Protein AF-A0A7Y2GPH5-F1 (afdb_monomer_lite)

Sequence (59 aa):
MAQITDFANEHRMVSDLFDWPKSEGEWEQYRLTDEQVAHFHDQGYVSGIKLLNDRQIEV

Radius of gyration: 16.82 Å; chains: 1; bounding box: 41×29×38 Å

Foldseek 3Di:
DDDDDDCVVPPDDPDPLDDDDPDPVVCVLVDDDPVQVVCCVVVVDGPDRDPHDPSSVVD

Secondary structure (DSSP, 8-state):
-PPPPPGGG--S-SSSSSPPP-SHHHHGGGPPPHHHHHHHHHHS-------S-HHHH--

Structure (mmCIF, N/CA/C/O backbone):
data_AF-A0A7Y2GPH5-F1
#
_entry.id   AF-A0A7Y2GPH5-F1
#
loop_
_atom_site.group_PDB
_atom_site.id
_atom_site.type_symbol
_atom_site.label_atom_id
_atom_site.label_alt_id
_atom_site.label_comp_id
_atom_site.label_asym_id
_atom_site.label_entity_id
_atom_site.label_seq_id
_atom_site.pdbx_PDB_ins_code
_atom_site.Cartn_x
_atom_site.Cartn_y
_atom_site.Cartn_z
_atom_site.occupancy
_atom_site.B_iso_or_equiv
_atom_site.auth_seq_id
_atom_site.auth_comp_id
_atom_site.auth_asym_id
_atom_site.auth_atom_id
_atom_site.pdbx_PDB_model_num
ATOM 1 N N . MET A 1 1 ? 21.005 -21.518 -24.609 1.00 51.06 1 MET A N 1
ATOM 2 C CA . MET A 1 1 ? 19.851 -20.612 -24.435 1.00 51.06 1 MET A CA 1
ATOM 3 C C . MET A 1 1 ? 19.605 -20.511 -22.944 1.00 51.06 1 MET A C 1
ATOM 5 O O . MET A 1 1 ? 19.599 -21.556 -22.306 1.00 51.06 1 MET A O 1
ATOM 9 N N . ALA A 1 2 ? 19.517 -19.307 -22.377 1.00 61.38 2 ALA A N 1
ATOM 10 C CA . ALA A 1 2 ? 19.198 -19.169 -20.958 1.00 61.38 2 ALA A CA 1
ATOM 11 C C . ALA A 1 2 ? 17.776 -19.698 -20.727 1.00 61.38 2 ALA A C 1
ATOM 13 O O . ALA A 1 2 ? 16.861 -19.350 -21.471 1.00 61.38 2 ALA A O 1
ATOM 14 N N . GLN A 1 3 ? 17.619 -20.592 -19.755 1.00 74.44 3 GLN A N 1
ATOM 15 C CA . GLN A 1 3 ? 16.313 -21.093 -19.351 1.00 74.44 3 GLN A CA 1
ATOM 16 C C . GLN A 1 3 ? 15.542 -19.926 -18.731 1.00 74.44 3 GLN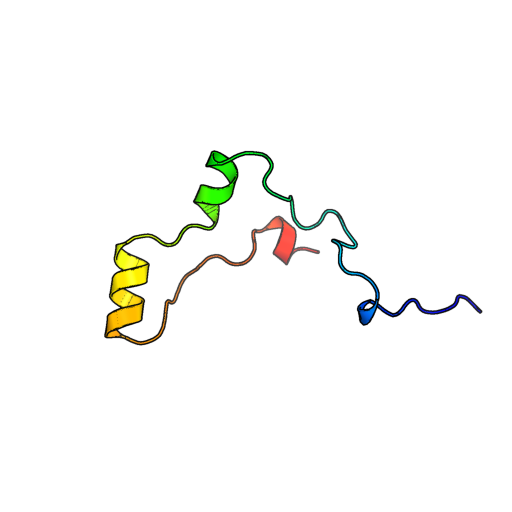 A C 1
ATOM 18 O O . GLN A 1 3 ? 16.015 -19.317 -17.775 1.00 74.44 3 GLN A O 1
ATOM 23 N N . ILE A 1 4 ? 14.398 -19.574 -19.318 1.00 82.94 4 ILE A N 1
ATOM 24 C CA . ILE A 1 4 ? 13.511 -18.553 -18.759 1.00 82.94 4 ILE A CA 1
ATOM 25 C C . ILE A 1 4 ? 12.913 -19.144 -17.481 1.00 82.94 4 ILE A C 1
ATOM 27 O O . ILE A 1 4 ? 12.259 -20.186 -17.531 1.00 82.94 4 ILE A O 1
ATOM 31 N N . THR A 1 5 ? 13.185 -18.511 -16.343 1.00 83.00 5 THR A N 1
ATOM 32 C CA . THR A 1 5 ? 12.640 -18.922 -15.046 1.00 83.00 5 THR A CA 1
ATOM 33 C C . THR A 1 5 ? 11.179 -18.497 -14.948 1.00 83.00 5 THR A C 1
ATOM 35 O O . THR A 1 5 ? 10.860 -17.328 -15.145 1.00 83.00 5 THR A O 1
ATOM 38 N N . ASP A 1 6 ? 10.296 -19.441 -14.628 1.00 89.75 6 ASP A N 1
ATOM 39 C CA . ASP A 1 6 ? 8.887 -19.163 -14.355 1.00 89.75 6 ASP A CA 1
ATOM 40 C C . ASP A 1 6 ? 8.711 -18.657 -12.914 1.00 89.75 6 ASP A C 1
ATOM 42 O O . ASP A 1 6 ? 8.967 -19.392 -11.953 1.00 89.75 6 ASP A O 1
ATOM 46 N N . PHE A 1 7 ? 8.253 -17.410 -12.770 1.00 88.94 7 PHE A N 1
ATOM 47 C CA . PHE A 1 7 ? 7.987 -16.783 -11.474 1.00 88.94 7 PHE A CA 1
ATOM 48 C C . PHE A 1 7 ? 6.808 -17.396 -10.715 1.00 88.94 7 PHE A C 1
ATOM 50 O O . PHE A 1 7 ? 6.715 -17.176 -9.512 1.00 88.94 7 PHE A O 1
ATOM 57 N N . ALA A 1 8 ? 5.974 -18.237 -11.337 1.00 90.62 8 ALA A N 1
ATOM 58 C CA . ALA A 1 8 ? 4.994 -19.036 -10.603 1.00 90.62 8 ALA A CA 1
ATOM 59 C C . ALA A 1 8 ? 5.649 -19.974 -9.568 1.00 90.62 8 ALA A C 1
ATOM 61 O O . ALA A 1 8 ? 5.007 -20.353 -8.592 1.00 90.62 8 ALA A O 1
ATOM 62 N N . ASN A 1 9 ? 6.931 -20.327 -9.744 1.00 90.00 9 ASN A N 1
ATOM 63 C CA . ASN A 1 9 ? 7.685 -21.135 -8.781 1.00 90.00 9 ASN A CA 1
ATOM 64 C C . ASN A 1 9 ? 8.380 -20.295 -7.690 1.00 90.00 9 ASN A C 1
ATOM 66 O O . ASN A 1 9 ? 8.937 -20.856 -6.743 1.00 90.00 9 ASN A O 1
ATOM 70 N N . GLU A 1 10 ? 8.360 -18.964 -7.800 1.00 89.56 10 GLU A N 1
ATOM 71 C CA . GLU A 1 10 ? 9.065 -18.052 -6.902 1.00 89.56 10 GLU A CA 1
ATOM 72 C C . GLU A 1 10 ? 8.108 -17.427 -5.880 1.00 89.56 10 GLU A C 1
ATOM 74 O O . GLU A 1 10 ? 7.421 -16.446 -6.137 1.00 89.56 10 GLU A O 1
ATOM 79 N N . HIS A 1 11 ? 8.102 -17.977 -4.665 1.00 89.31 11 HIS A N 1
ATOM 80 C CA . HIS A 1 11 ? 7.242 -17.530 -3.559 1.00 89.31 11 HIS A CA 1
ATOM 81 C C . HIS A 1 11 ? 7.908 -16.448 -2.687 1.00 89.31 11 HIS A C 1
ATOM 83 O O . HIS A 1 11 ? 7.689 -16.385 -1.477 1.00 89.31 11 HIS A O 1
ATOM 89 N N . ARG A 1 12 ? 8.789 -15.634 -3.280 1.00 89.31 12 ARG A N 1
ATOM 90 C CA . ARG A 1 12 ? 9.545 -14.572 -2.599 1.00 89.31 12 ARG A CA 1
ATOM 91 C C . ARG A 1 12 ? 9.674 -13.341 -3.489 1.00 89.31 12 ARG A C 1
ATOM 93 O O . ARG A 1 12 ? 9.497 -13.426 -4.700 1.00 89.31 12 ARG A O 1
ATOM 100 N N . MET A 1 13 ? 10.039 -12.211 -2.887 1.00 88.50 13 MET A N 1
ATOM 101 C CA . MET A 1 13 ? 10.381 -11.006 -3.644 1.00 88.50 13 MET A CA 1
ATOM 102 C C . MET A 1 13 ? 11.561 -11.291 -4.582 1.00 88.50 13 MET A C 1
ATOM 104 O O . MET A 1 13 ? 12.570 -11.867 -4.170 1.00 88.50 13 MET A O 1
ATOM 108 N N . VAL A 1 14 ? 11.415 -10.891 -5.844 1.00 88.81 14 VAL A N 1
ATOM 109 C CA . VAL A 1 14 ? 12.423 -11.083 -6.902 1.00 88.81 14 VAL A CA 1
ATOM 110 C C . VAL A 1 14 ? 13.327 -9.858 -7.091 1.00 88.81 14 VAL A C 1
ATOM 112 O O . VAL A 1 14 ? 14.280 -9.912 -7.863 1.00 88.81 14 VAL A O 1
ATOM 115 N N . SER A 1 15 ? 13.039 -8.763 -6.384 1.00 88.62 15 SER A N 1
ATOM 116 C CA . SER A 1 15 ? 13.776 -7.498 -6.412 1.00 88.62 15 SER A CA 1
ATOM 117 C C . SER A 1 15 ? 13.674 -6.771 -5.067 1.00 88.62 15 SER A C 1
ATOM 119 O O . SER A 1 15 ? 12.966 -7.206 -4.159 1.00 88.62 15 SER A O 1
ATOM 121 N N . ASP A 1 16 ? 14.382 -5.652 -4.958 1.00 90.44 16 ASP A N 1
ATOM 122 C CA . ASP A 1 16 ? 14.417 -4.721 -3.827 1.00 90.44 16 ASP A CA 1
ATOM 123 C C . ASP A 1 16 ? 13.491 -3.500 -4.029 1.00 90.44 16 ASP A C 1
ATOM 125 O O . ASP A 1 16 ? 13.670 -2.455 -3.402 1.00 90.44 16 ASP A O 1
ATOM 129 N N . LEU A 1 17 ? 12.504 -3.612 -4.930 1.00 91.25 17 LEU A N 1
ATOM 130 C CA . LEU A 1 17 ? 11.523 -2.553 -5.207 1.00 91.25 17 LEU A CA 1
ATOM 131 C C . LEU A 1 17 ? 10.563 -2.311 -4.026 1.00 91.25 17 LEU A C 1
ATOM 133 O O . LEU A 1 17 ? 10.033 -1.209 -3.857 1.00 91.25 17 LEU A O 1
ATOM 137 N N . PHE A 1 18 ? 10.333 -3.348 -3.221 1.00 89.31 18 PHE A N 1
ATOM 138 C CA . PHE A 1 18 ? 9.503 -3.308 -2.024 1.00 89.31 18 PHE A CA 1
ATOM 139 C C . PHE A 1 18 ? 10.343 -3.683 -0.809 1.00 89.31 18 PHE A C 1
ATOM 141 O O . PHE A 1 18 ? 10.999 -4.725 -0.791 1.00 89.31 18 PHE A O 1
ATOM 148 N N . ASP A 1 19 ? 10.283 -2.846 0.220 1.00 86.94 19 ASP A N 1
ATOM 149 C CA . ASP A 1 19 ? 10.886 -3.145 1.508 1.00 86.94 19 ASP A CA 1
ATOM 150 C C . ASP A 1 19 ? 9.900 -3.951 2.355 1.00 86.94 19 ASP A C 1
ATOM 152 O O . ASP A 1 19 ? 8.768 -3.526 2.598 1.00 86.94 19 ASP A O 1
ATOM 156 N N . TRP A 1 20 ? 10.332 -5.127 2.811 1.00 87.38 20 TRP A N 1
ATOM 157 C CA . TRP A 1 20 ? 9.540 -5.922 3.743 1.00 87.38 20 TRP A CA 1
ATOM 158 C C . TRP A 1 20 ? 9.626 -5.315 5.147 1.00 87.38 20 TRP A C 1
ATOM 160 O O . TRP A 1 20 ? 10.745 -5.209 5.664 1.00 87.38 20 TRP A O 1
ATOM 170 N N . PRO A 1 21 ? 8.495 -4.968 5.787 1.00 91.12 21 PRO A N 1
ATOM 171 C CA . PRO A 1 21 ? 8.506 -4.391 7.124 1.00 91.12 21 PRO A CA 1
ATOM 172 C C . PRO A 1 21 ? 9.164 -5.323 8.143 1.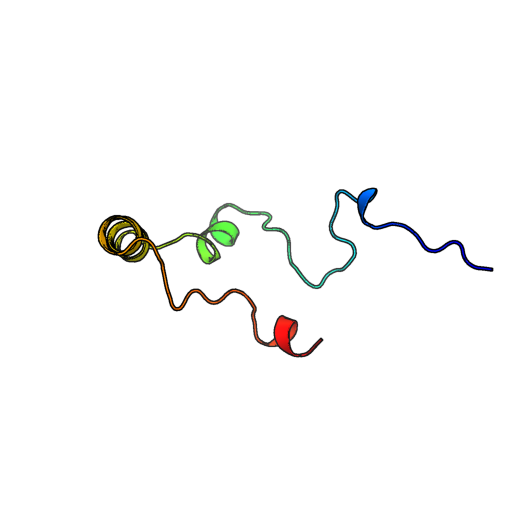00 91.12 21 PRO A C 1
ATOM 174 O O . PRO A 1 21 ? 8.841 -6.511 8.231 1.00 91.12 21 PRO A O 1
ATOM 177 N N . LYS A 1 22 ? 10.090 -4.786 8.934 1.00 92.81 22 LYS A N 1
ATOM 178 C CA . LYS A 1 22 ? 10.847 -5.526 9.958 1.00 92.81 22 LYS A CA 1
ATOM 179 C C . LYS A 1 22 ? 10.386 -5.218 11.377 1.00 92.81 22 LYS A C 1
ATOM 181 O O . LYS A 1 22 ? 10.793 -5.909 12.309 1.00 92.81 22 LYS A O 1
ATOM 186 N N . SER A 1 23 ? 9.550 -4.200 11.542 1.00 94.88 23 SER A N 1
ATOM 187 C CA . SER A 1 23 ? 9.013 -3.763 12.826 1.00 94.88 23 SER A CA 1
ATOM 188 C C . SER A 1 23 ? 7.509 -3.523 12.738 1.00 94.88 23 SER A C 1
ATOM 190 O O . SER A 1 23 ? 6.974 -3.275 11.661 1.00 94.88 23 SER A O 1
ATOM 192 N N . GLU A 1 24 ? 6.820 -3.586 13.878 1.00 92.25 24 GLU A N 1
ATOM 193 C CA . GLU A 1 24 ? 5.382 -3.294 13.972 1.00 92.25 24 GLU A CA 1
ATOM 194 C C . GLU A 1 24 ? 5.052 -1.888 13.447 1.00 92.25 24 GLU A C 1
ATOM 196 O O . GLU A 1 24 ? 4.139 -1.728 12.646 1.00 92.25 24 GLU A O 1
ATOM 201 N N . GLY A 1 25 ? 5.866 -0.885 13.792 1.00 93.56 25 GLY A N 1
ATOM 202 C CA . GLY A 1 25 ? 5.665 0.491 13.333 1.00 93.56 25 GLY A CA 1
ATOM 203 C C . GLY A 1 25 ? 5.784 0.671 11.816 1.00 93.56 25 GLY A C 1
ATOM 204 O O . GLY A 1 25 ? 5.134 1.545 11.252 1.00 93.56 25 GLY A O 1
ATOM 205 N N . GLU A 1 26 ? 6.563 -0.165 11.128 1.00 92.00 26 GLU A N 1
ATOM 206 C CA . GLU A 1 26 ? 6.638 -0.135 9.663 1.00 92.00 26 GLU A CA 1
ATOM 207 C C . GLU A 1 26 ? 5.375 -0.695 8.996 1.00 92.00 26 GLU A C 1
ATOM 209 O O . GLU A 1 26 ? 5.111 -0.362 7.842 1.00 92.00 26 GLU A O 1
ATOM 214 N N . TRP A 1 27 ? 4.576 -1.510 9.692 1.00 91.25 27 TRP A N 1
ATOM 215 C CA . TRP A 1 27 ? 3.297 -2.000 9.170 1.00 91.25 27 TRP A CA 1
ATOM 216 C C . TRP A 1 27 ? 2.198 -0.937 9.198 1.00 91.25 27 TRP A C 1
ATOM 218 O O . TRP A 1 27 ? 1.282 -0.995 8.378 1.00 91.25 27 TRP A O 1
ATOM 228 N N . GLU A 1 28 ? 2.307 0.061 10.077 1.00 90.69 28 GLU A N 1
ATOM 229 C CA . GLU A 1 28 ? 1.296 1.114 10.231 1.00 90.69 28 GLU A CA 1
ATOM 230 C C . GLU A 1 28 ? 1.055 1.908 8.943 1.00 90.69 28 GLU A C 1
ATOM 232 O O . GLU A 1 28 ? -0.067 2.333 8.684 1.00 90.69 28 GLU A O 1
ATOM 237 N N . GLN A 1 29 ? 2.063 2.044 8.074 1.00 86.69 29 GLN A N 1
ATOM 238 C CA . GLN A 1 29 ? 1.905 2.729 6.783 1.00 86.69 29 GLN A CA 1
ATOM 239 C C . GLN A 1 29 ? 0.894 2.042 5.844 1.00 86.69 29 GLN A C 1
ATOM 241 O O . GLN A 1 29 ? 0.369 2.681 4.935 1.00 86.69 29 GLN A O 1
ATOM 246 N N . TYR A 1 30 ? 0.633 0.747 6.052 1.00 89.44 30 TYR A N 1
ATOM 247 C CA . TYR A 1 30 ? -0.315 -0.048 5.270 1.00 89.44 30 TYR A CA 1
ATOM 248 C C . TYR A 1 30 ? -1.673 -0.203 5.966 1.00 89.44 30 TYR A C 1
ATOM 250 O O . TYR A 1 30 ? -2.600 -0.772 5.386 1.00 89.44 30 TYR A O 1
ATOM 258 N N . ARG A 1 31 ? -1.805 0.269 7.212 1.00 91.12 31 ARG A N 1
ATOM 259 C CA . ARG A 1 31 ? -3.036 0.148 7.991 1.00 91.12 31 ARG A CA 1
ATOM 260 C C . ARG A 1 31 ? -4.071 1.149 7.476 1.00 91.12 31 ARG A C 1
ATOM 262 O O . ARG A 1 31 ? -3.820 2.351 7.423 1.00 91.12 31 ARG A O 1
ATOM 269 N N . LEU A 1 32 ? -5.265 0.656 7.150 1.00 93.62 32 LEU A N 1
ATOM 270 C CA . LEU A 1 32 ? -6.408 1.525 6.871 1.00 93.62 32 LEU A CA 1
ATOM 271 C C . LEU A 1 32 ? -6.831 2.268 8.141 1.00 93.62 32 LEU A C 1
ATOM 273 O O . LEU A 1 32 ? -6.831 1.705 9.238 1.00 93.62 32 LEU A O 1
ATOM 277 N N . THR A 1 33 ? -7.229 3.527 7.991 1.00 93.75 33 THR A N 1
ATOM 278 C CA . THR A 1 33 ? -7.827 4.279 9.095 1.00 93.75 33 THR A CA 1
ATOM 279 C C . THR A 1 33 ? -9.224 3.748 9.402 1.00 93.75 33 THR A 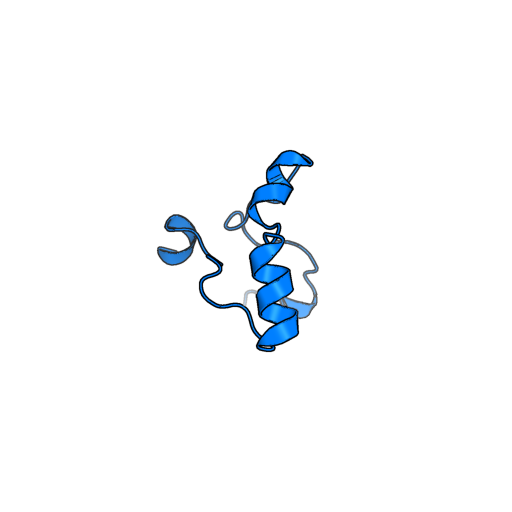C 1
ATOM 281 O O . THR A 1 33 ? -9.902 3.183 8.540 1.00 93.75 33 THR A O 1
ATOM 284 N N . ASP A 1 34 ? -9.694 3.967 10.628 1.00 95.88 34 ASP A N 1
ATOM 285 C CA . ASP A 1 34 ? -11.027 3.514 11.035 1.00 95.88 34 ASP A CA 1
ATOM 286 C C . ASP A 1 34 ? -12.131 4.167 10.173 1.00 95.88 34 ASP A C 1
ATOM 288 O O . ASP A 1 34 ? -13.142 3.539 9.865 1.00 95.88 34 ASP A O 1
ATOM 292 N N . GLU A 1 35 ? -11.900 5.396 9.698 1.00 94.88 35 GLU A N 1
ATOM 293 C CA . GLU A 1 35 ? -12.773 6.094 8.747 1.00 94.88 35 GLU A CA 1
ATOM 294 C C . GLU A 1 35 ? -12.815 5.403 7.375 1.00 94.88 35 GLU A C 1
ATOM 296 O O . GLU A 1 35 ? -13.894 5.217 6.814 1.00 94.88 35 GLU A O 1
ATOM 301 N N . GLN A 1 36 ? -11.667 4.969 6.842 1.00 95.31 36 GLN A N 1
ATOM 302 C CA . GLN A 1 36 ? -11.604 4.232 5.575 1.00 95.31 36 GLN A CA 1
ATOM 303 C C . GLN A 1 36 ? -12.324 2.884 5.670 1.00 95.31 36 GLN A C 1
ATOM 305 O O . GLN A 1 36 ? -13.016 2.485 4.734 1.00 95.31 36 GLN A O 1
ATOM 310 N N . VAL A 1 37 ? -12.204 2.201 6.811 1.00 95.94 37 VAL A N 1
ATOM 311 C CA . VAL A 1 37 ? -12.930 0.953 7.079 1.00 95.94 37 VAL A CA 1
ATOM 312 C C . VAL A 1 37 ? -14.436 1.209 7.166 1.00 95.94 37 VAL A C 1
ATOM 314 O O . VAL A 1 37 ? -15.217 0.491 6.543 1.00 95.94 37 VAL A O 1
ATOM 317 N N . ALA A 1 38 ? -14.866 2.255 7.875 1.00 97.12 38 ALA A N 1
ATOM 318 C CA . ALA A 1 38 ? -16.277 2.630 7.942 1.00 97.12 38 ALA A CA 1
ATOM 319 C C . ALA A 1 38 ? -16.846 2.980 6.555 1.00 97.12 38 ALA A C 1
ATOM 321 O O . ALA A 1 38 ? -17.922 2.507 6.194 1.00 97.12 38 ALA A O 1
ATOM 322 N N . HIS A 1 39 ? -16.095 3.739 5.751 1.00 96.75 39 HIS A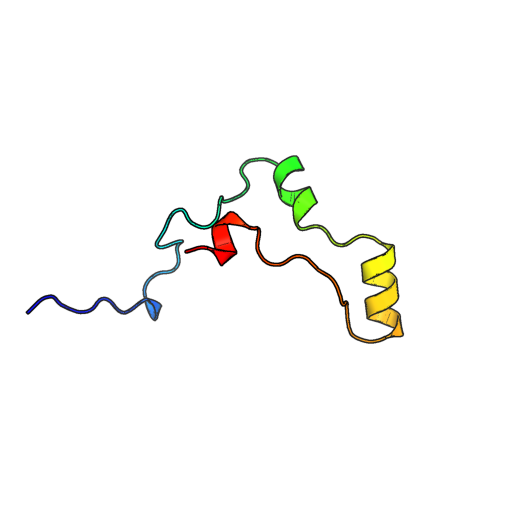 N 1
ATOM 323 C CA . HIS A 1 39 ? -16.464 4.067 4.375 1.00 96.75 39 HIS A CA 1
ATOM 324 C C . HIS A 1 39 ? -16.607 2.812 3.507 1.00 96.75 39 HIS A C 1
ATOM 326 O O . HIS A 1 39 ? -17.576 2.698 2.761 1.00 96.75 39 HIS A O 1
ATOM 332 N N . PHE A 1 40 ? -15.704 1.835 3.645 1.00 96.88 40 PHE A N 1
ATOM 333 C CA . PHE A 1 40 ? -15.831 0.554 2.953 1.00 96.88 40 PHE A CA 1
ATOM 334 C C . PHE A 1 40 ? -17.129 -0.174 3.308 1.00 96.88 40 PHE A C 1
ATOM 336 O O . PHE A 1 40 ? -17.806 -0.688 2.421 1.00 96.88 40 PHE A O 1
ATOM 343 N N . HIS A 1 41 ? -17.490 -0.218 4.591 1.00 9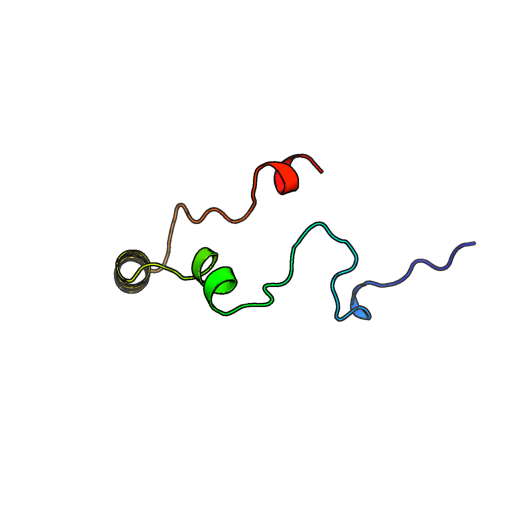7.44 41 HIS A N 1
ATOM 344 C CA . HIS A 1 41 ? -18.714 -0.887 5.031 1.00 97.44 41 HIS A CA 1
ATOM 345 C C . HIS A 1 41 ? -19.991 -0.222 4.502 1.00 97.44 41 HIS A C 1
ATOM 347 O O . HIS A 1 41 ? -20.979 -0.919 4.283 1.00 97.44 41 HIS A O 1
ATOM 353 N N . ASP A 1 42 ? -19.968 1.093 4.284 1.00 97.00 42 ASP A N 1
ATOM 354 C CA . ASP A 1 42 ? -21.113 1.866 3.799 1.00 97.00 42 ASP A CA 1
ATOM 355 C C . ASP A 1 42 ? -21.203 1.899 2.259 1.00 97.00 42 ASP A C 1
ATOM 357 O O . ASP A 1 42 ? -22.273 1.714 1.684 1.00 97.00 42 ASP A O 1
ATOM 361 N N . GLN A 1 43 ? -20.071 2.088 1.577 1.00 96.69 43 GLN A N 1
ATOM 362 C CA . GLN A 1 43 ? -20.006 2.331 0.128 1.00 96.69 43 GLN A CA 1
ATOM 363 C C . GLN A 1 43 ? -19.528 1.117 -0.683 1.00 96.69 43 GLN A C 1
ATOM 365 O O . GLN A 1 43 ? -19.660 1.089 -1.906 1.00 96.69 43 GLN A O 1
ATOM 370 N N . GLY A 1 44 ? -18.965 0.099 -0.027 1.00 96.50 44 GLY A N 1
ATOM 371 C CA . GLY A 1 44 ? -18.454 -1.117 -0.664 1.00 96.50 44 GLY A CA 1
ATOM 372 C C . GLY A 1 44 ? -17.084 -0.971 -1.337 1.00 96.50 44 GLY A C 1
ATOM 373 O O . GLY A 1 44 ? -16.626 -1.911 -1.987 1.00 96.50 44 GLY A O 1
ATOM 374 N N . TYR A 1 45 ? -16.416 0.179 -1.205 1.00 95.00 45 TYR A N 1
ATOM 375 C CA . TYR A 1 45 ? -15.068 0.413 -1.732 1.00 95.00 45 TYR A CA 1
ATOM 376 C C . TYR A 1 45 ? -14.305 1.441 -0.887 1.00 95.00 45 TYR A C 1
ATOM 378 O O . TYR A 1 45 ? -14.896 2.145 -0.076 1.00 95.0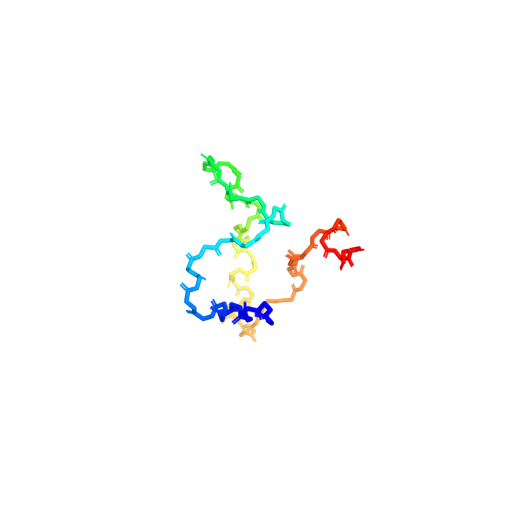0 45 TYR A O 1
ATOM 386 N N . VAL A 1 46 ? -12.986 1.534 -1.086 1.00 94.19 46 VAL A N 1
ATOM 387 C CA . VAL A 1 46 ? -12.150 2.619 -0.547 1.00 94.19 46 VAL A CA 1
ATOM 388 C C . VAL A 1 46 ? -11.351 3.226 -1.691 1.00 94.19 46 VAL A C 1
ATOM 390 O O . VAL A 1 46 ? -10.624 2.520 -2.388 1.00 94.19 46 VAL A O 1
ATOM 393 N N . SER A 1 47 ? -11.485 4.533 -1.901 1.00 90.62 47 SER A N 1
ATOM 394 C CA . SER A 1 47 ? -10.697 5.277 -2.890 1.00 90.62 47 SER A CA 1
ATOM 395 C C . SER A 1 47 ? -9.551 6.051 -2.243 1.00 90.62 47 SER A C 1
ATOM 397 O O . SER A 1 47 ? -9.627 6.421 -1.075 1.00 90.62 47 SER A O 1
ATOM 399 N N . GLY A 1 48 ? -8.515 6.366 -3.026 1.00 88.38 48 GLY A N 1
ATOM 400 C CA . GLY A 1 48 ? -7.439 7.266 -2.593 1.00 88.38 48 GLY A CA 1
ATOM 401 C C . GLY A 1 48 ? -6.347 6.613 -1.741 1.00 88.38 48 GLY A C 1
ATOM 402 O O . GLY A 1 48 ? -5.544 7.326 -1.145 1.00 88.38 48 GLY A O 1
ATOM 403 N N . ILE A 1 49 ? -6.281 5.279 -1.690 1.00 89.88 49 ILE A N 1
ATOM 404 C CA . ILE A 1 49 ? -5.160 4.572 -1.060 1.00 89.88 49 ILE A CA 1
ATOM 405 C C . ILE A 1 49 ? -3.923 4.689 -1.953 1.00 89.88 49 ILE A C 1
ATOM 407 O O . ILE A 1 49 ? -3.942 4.274 -3.114 1.00 89.88 49 ILE A O 1
ATOM 411 N N . LYS A 1 50 ? -2.836 5.251 -1.412 1.00 87.94 50 LYS A N 1
ATOM 412 C CA . LYS A 1 50 ? -1.538 5.298 -2.093 1.00 87.94 50 LYS A CA 1
ATOM 413 C C . LYS A 1 50 ? -0.949 3.884 -2.126 1.00 87.94 50 LYS A C 1
ATOM 415 O O . LYS A 1 50 ? -0.485 3.391 -1.107 1.00 87.94 50 LYS A O 1
ATOM 420 N N . LEU A 1 51 ? -0.990 3.241 -3.294 1.00 87.88 51 LEU A N 1
ATOM 421 C CA . LEU A 1 51 ? -0.466 1.881 -3.484 1.00 87.88 51 LEU A CA 1
ATOM 422 C C . LEU A 1 51 ? 1.042 1.853 -3.738 1.00 87.88 51 LEU A C 1
ATOM 424 O O . LEU A 1 51 ? 1.720 0.937 -3.287 1.00 87.88 51 LEU A O 1
ATOM 428 N N . LEU A 1 52 ? 1.551 2.847 -4.468 1.00 91.19 52 LEU A N 1
ATOM 429 C CA . LEU A 1 52 ? 2.957 2.952 -4.840 1.00 91.19 52 LEU A CA 1
ATOM 430 C C . LEU A 1 52 ? 3.512 4.305 -4.408 1.00 91.19 52 LEU A C 1
ATOM 432 O O . LEU A 1 52 ? 2.818 5.326 -4.451 1.00 91.19 52 LEU A O 1
ATOM 436 N N . ASN A 1 53 ? 4.773 4.309 -3.994 1.00 90.12 53 ASN A N 1
ATOM 437 C CA . ASN A 1 53 ? 5.537 5.534 -3.808 1.00 90.12 53 ASN A CA 1
ATOM 438 C C . ASN A 1 53 ? 6.184 6.001 -5.117 1.00 90.12 53 ASN A C 1
ATOM 440 O O . ASN A 1 53 ? 6.152 5.312 -6.132 1.00 90.12 53 ASN A O 1
ATOM 444 N N . ASP A 1 54 ? 6.767 7.193 -5.078 1.00 92.75 54 ASP A N 1
ATOM 445 C CA . ASP A 1 54 ? 7.252 7.882 -6.271 1.00 92.75 54 ASP A CA 1
ATOM 446 C C . ASP A 1 54 ? 8.399 7.089 -6.927 1.00 92.75 54 ASP A C 1
ATOM 448 O O . ASP A 1 54 ? 8.369 6.849 -8.130 1.00 92.75 54 ASP A O 1
ATOM 452 N N . ARG A 1 55 ? 9.315 6.524 -6.121 1.00 91.81 55 ARG A N 1
ATOM 453 C CA . ARG A 1 55 ? 10.372 5.611 -6.596 1.00 91.81 55 ARG A CA 1
ATOM 454 C C . ARG A 1 55 ? 9.789 4.393 -7.314 1.00 91.81 55 ARG A C 1
ATOM 456 O O . ARG A 1 55 ? 10.351 3.957 -8.306 1.00 91.81 55 ARG A O 1
ATOM 463 N N . GLN A 1 56 ? 8.698 3.820 -6.813 1.00 90.94 56 GLN A N 1
ATOM 464 C CA . GLN A 1 56 ? 8.080 2.630 -7.407 1.00 90.94 56 GLN A CA 1
ATOM 465 C C . GLN A 1 56 ? 7.357 2.912 -8.727 1.00 90.94 56 GLN A C 1
ATOM 467 O O . GLN A 1 56 ? 7.135 1.984 -9.497 1.00 90.94 56 GLN A O 1
ATOM 472 N N . ILE A 1 57 ? 6.984 4.167 -8.981 1.00 92.88 57 ILE A N 1
ATOM 473 C CA . ILE A 1 57 ? 6.342 4.597 -10.230 1.00 92.88 57 ILE A CA 1
ATOM 474 C C . ILE A 1 57 ? 7.384 4.859 -11.330 1.00 92.88 57 ILE A C 1
ATOM 476 O O . ILE A 1 57 ? 7.069 4.743 -12.511 1.00 92.88 57 ILE A O 1
ATOM 480 N N . GLU A 1 58 ? 8.611 5.216 -10.956 1.00 92.75 58 GLU A N 1
ATOM 481 C CA . GLU A 1 58 ? 9.676 5.617 -11.885 1.00 92.75 58 GLU A CA 1
ATOM 482 C C . GLU A 1 58 ? 10.473 4.451 -12.505 1.00 92.75 58 GLU A C 1
ATOM 484 O O . GLU A 1 58 ? 11.273 4.695 -13.411 1.00 92.75 58 GLU A O 1
ATOM 489 N N . VAL A 1 59 ? 10.292 3.214 -12.022 1.00 76.00 59 VAL A N 1
ATOM 490 C CA . VAL A 1 59 ? 11.064 2.017 -12.428 1.00 76.00 59 VAL A CA 1
ATOM 491 C C . VAL A 1 59 ? 10.474 1.316 -13.648 1.00 76.00 59 VAL A C 1
ATOM 493 O O . VAL A 1 59 ? 9.237 1.141 -13.701 1.00 76.00 59 VAL A O 1
#

pLDDT: mean 89.79, std 7.74, range [51.06, 97.44]